Protein AF-A0A6I7NPI8-F1 (afdb_monomer)

Mean predicted aligned error: 3.64 Å

Foldseek 3Di:
DDDDDVLQVLQDPPVVCVVCVVVDDDDDDQPLRSLVVCCVVPVVVLVVNLVSLCVQLPDVLLVLLVLCVVVVNDLCNSCVVVVHDSVVSVVSQVVSCVNNVQNSSDPSSSVSSCSNPPD

Sequence (119 aa):
MLVVVPQVMATFDEDLLLEYLPKVPAGYYEIEDFLLTLIKRQPKTIQPLKTQLFKTLGPELVDTALALADANMNASIAAKHHYMHRNTMLYRIDRIQEKTGINIKSFAGLSIFTQLYRH

Secondary structure (DSSP, 8-state):
-----HHHHHHS-HHHHHHHGGGSPSS---HHHHHHHHHHH-GGGHHHHHHHHHHHHHHHHHHHHHHHHHTTT-HHHHHHHTT--HHHHHHHHHHHHHHHS--TTSHHHHHHHHHHH--

Nearest PDB structures (foldseek):
  3onq-assembly1_B-2  TM=6.721E-01  e=1.239E-02  Bifidobacterium adolescentis ATCC 15703
  3onq-assembly3_D  TM=6.229E-01  e=1.178E-02  Bifidobacterium adolescentis ATCC 15703
  9f80-assembly1_A  TM=6.194E-01  e=1.852E-02  Mycobacterium tuberculosis H37Rv
  4zms-assembly1_B  TM=7.629E-01  e=1.791E+00  Streptococcus pneumoniae R6
  6dxo-assembly1_A  TM=5.032E-01  e=5.980E+00  Streptomyces venezuelae ATCC 10712

pLDDT: mean 91.59, std 8.16, range [56.19, 98.44]

Solvent-accessible surface area (backbone atoms only — not comparable to full-atom values): 6793 Å² total; per-residue (Å²): 134,90,86,76,60,72,29,37,63,74,36,42,60,63,68,62,52,62,71,46,52,82,79,47,81,93,77,89,68,58,71,40,60,46,51,48,51,43,43,74,77,38,62,82,46,37,62,60,52,41,51,33,51,42,70,70,53,36,68,72,47,52,51,49,54,52,38,24,56,78,34,74,70,31,52,63,55,22,12,59,78,67,78,42,55,48,68,58,44,51,50,48,54,51,49,47,23,67,52,41,61,40,49,56,92,39,71,59,30,38,49,46,54,48,66,57,74,57,131

Radius of gyration: 14.29 Å; Cα contacts (8 Å, |Δi|>4): 118; chains: 1; bounding box: 30×27×44 Å

Structure (mmCIF, N/CA/C/O backbone):
data_AF-A0A6I7NPI8-F1
#
_entry.id   AF-A0A6I7NPI8-F1
#
loop_
_atom_site.group_PDB
_atom_site.id
_atom_site.type_symbol
_atom_site.label_atom_id
_atom_site.label_alt_id
_atom_site.label_comp_id
_atom_site.label_asym_id
_atom_site.label_entity_id
_atom_site.label_seq_id
_atom_site.pdbx_PDB_ins_code
_atom_site.Cartn_x
_atom_site.Cartn_y
_atom_site.Cartn_z
_atom_site.occupancy
_atom_site.B_iso_or_equiv
_atom_site.auth_seq_id
_atom_site.auth_comp_id
_atom_site.auth_asym_id
_atom_site.auth_atom_id
_atom_site.pdbx_PDB_model_num
ATOM 1 N N . MET A 1 1 ? 1.418 3.256 24.846 1.00 56.19 1 MET A N 1
ATOM 2 C CA . MET A 1 1 ? 2.416 4.079 24.134 1.00 56.19 1 MET A CA 1
ATOM 3 C C . MET A 1 1 ? 2.258 3.776 22.659 1.00 56.19 1 MET A C 1
ATOM 5 O O . MET A 1 1 ? 2.457 2.628 22.284 1.00 56.19 1 MET A O 1
ATOM 9 N N . LEU A 1 2 ? 1.792 4.742 21.868 1.00 64.62 2 LEU A N 1
ATOM 10 C CA . LEU A 1 2 ? 1.700 4.585 20.419 1.00 64.62 2 LEU A CA 1
ATOM 11 C C . LEU A 1 2 ? 3.097 4.834 19.841 1.00 64.62 2 LEU A C 1
ATOM 13 O O . LEU A 1 2 ? 3.679 5.885 20.095 1.00 64.62 2 LEU A O 1
ATOM 17 N N . VAL A 1 3 ? 3.644 3.859 19.120 1.00 69.19 3 VAL A N 1
ATOM 18 C CA . VAL A 1 3 ? 4.894 4.021 18.372 1.00 69.19 3 VAL A CA 1
ATOM 19 C C . VAL A 1 3 ? 4.512 4.001 16.903 1.00 69.19 3 VAL A C 1
ATOM 21 O O . VAL A 1 3 ? 4.094 2.964 16.397 1.00 69.19 3 VAL A O 1
ATOM 24 N N . VAL A 1 4 ? 4.607 5.151 16.239 1.00 72.88 4 VAL A N 1
ATOM 25 C CA . VAL A 1 4 ? 4.334 5.260 14.805 1.00 72.88 4 VAL A CA 1
ATOM 26 C C . VAL A 1 4 ? 5.643 5.499 14.076 1.00 72.88 4 VAL A C 1
ATOM 28 O O . VAL A 1 4 ? 6.422 6.377 14.448 1.00 72.88 4 VAL A O 1
ATOM 31 N N . VAL A 1 5 ? 5.901 4.707 13.038 1.00 78.00 5 VAL A N 1
ATOM 32 C CA . VAL A 1 5 ? 7.074 4.915 12.188 1.00 78.00 5 VAL A CA 1
ATOM 33 C C . VAL A 1 5 ? 6.905 6.206 11.365 1.00 78.00 5 VAL A C 1
ATOM 35 O O . VAL A 1 5 ? 5.792 6.495 10.915 1.00 78.00 5 VAL A O 1
ATOM 38 N N . PRO A 1 6 ? 7.972 6.997 11.132 1.00 81.25 6 PRO A N 1
ATOM 39 C CA . PRO A 1 6 ? 7.866 8.312 10.488 1.00 81.25 6 PRO A CA 1
ATOM 40 C C . PRO A 1 6 ? 7.154 8.308 9.127 1.00 81.25 6 PRO A C 1
ATOM 42 O O . PRO A 1 6 ? 6.478 9.270 8.777 1.00 81.25 6 PRO A O 1
ATOM 45 N N . GLN A 1 7 ? 7.272 7.216 8.368 1.00 85.00 7 GLN A N 1
ATOM 46 C CA . GLN A 1 7 ? 6.652 7.050 7.049 1.00 85.00 7 GLN A CA 1
ATOM 47 C C . GLN A 1 7 ? 5.119 7.047 7.119 1.00 85.00 7 GLN A C 1
ATOM 49 O O . GLN A 1 7 ? 4.449 7.589 6.239 1.00 85.00 7 GLN A O 1
ATOM 54 N N . VAL A 1 8 ? 4.560 6.457 8.180 1.00 85.56 8 VAL A N 1
ATOM 55 C CA . VAL A 1 8 ? 3.109 6.397 8.397 1.00 85.56 8 VAL A CA 1
ATOM 56 C C . VAL A 1 8 ? 2.585 7.794 8.702 1.00 85.56 8 VAL A C 1
ATOM 58 O O . VAL A 1 8 ? 1.623 8.215 8.070 1.00 85.56 8 VAL A O 1
ATOM 61 N N . MET A 1 9 ? 3.276 8.553 9.556 1.00 87.25 9 MET A N 1
ATOM 62 C CA . MET A 1 9 ? 2.931 9.952 9.859 1.00 87.25 9 MET A CA 1
ATOM 63 C C . MET A 1 9 ? 3.115 10.888 8.658 1.00 87.25 9 MET A C 1
ATOM 65 O O . MET A 1 9 ? 2.417 11.887 8.528 1.00 87.25 9 MET A O 1
ATOM 69 N N . ALA A 1 10 ? 4.045 10.572 7.753 1.00 86.81 10 ALA A N 1
ATOM 70 C CA . ALA A 1 10 ? 4.226 11.323 6.512 1.00 86.81 10 ALA A CA 1
ATOM 71 C C . ALA A 1 10 ? 3.114 11.057 5.480 1.00 86.81 10 ALA A C 1
ATOM 73 O O . ALA A 1 10 ? 2.923 11.856 4.563 1.00 86.81 10 ALA A O 1
ATOM 74 N N . THR A 1 11 ? 2.403 9.932 5.604 1.00 90.44 11 THR A N 1
ATOM 75 C CA . THR A 1 11 ? 1.354 9.519 4.661 1.00 90.44 11 THR A CA 1
ATOM 76 C C . THR A 1 11 ? -0.042 9.811 5.177 1.00 90.44 11 THR A C 1
ATOM 78 O O . THR A 1 11 ? -0.879 10.304 4.422 1.00 90.44 11 THR A O 1
ATOM 81 N N . PHE A 1 12 ? -0.296 9.483 6.438 1.00 91.00 12 PHE A N 1
ATOM 82 C CA . PHE A 1 12 ? -1.602 9.568 7.064 1.00 91.00 12 PHE A CA 1
ATOM 83 C C . PHE A 1 12 ? -1.624 10.709 8.067 1.00 91.00 12 PHE A C 1
ATOM 85 O O . PHE A 1 12 ? -0.689 10.895 8.841 1.00 91.00 12 PHE A O 1
ATOM 92 N N . ASP A 1 13 ? -2.718 11.457 8.038 1.00 87.31 13 ASP A N 1
ATOM 93 C CA . ASP A 1 13 ? -2.958 12.544 8.976 1.00 87.31 13 ASP A CA 1
ATOM 94 C C . ASP A 1 13 ? -3.069 12.008 10.414 1.00 87.31 13 ASP A C 1
ATOM 96 O O . ASP A 1 13 ? -3.771 11.024 10.668 1.00 87.31 13 ASP A O 1
ATOM 100 N N . GLU A 1 14 ? -2.348 12.639 11.343 1.00 85.12 14 GLU A N 1
ATOM 101 C CA . GLU A 1 14 ? -2.306 12.227 12.748 1.00 85.12 14 GLU A CA 1
ATOM 102 C C . GLU A 1 14 ? -3.682 12.302 13.405 1.00 85.12 14 GLU A C 1
ATOM 104 O O . GLU A 1 14 ? -4.079 11.360 14.094 1.00 85.12 14 GLU A O 1
ATOM 109 N N . ASP A 1 15 ? -4.437 13.372 13.146 1.00 84.81 15 ASP A N 1
ATOM 110 C CA . ASP A 1 15 ? -5.765 13.567 13.721 1.00 84.81 15 ASP A CA 1
ATOM 111 C C . ASP A 1 15 ? -6.717 12.482 13.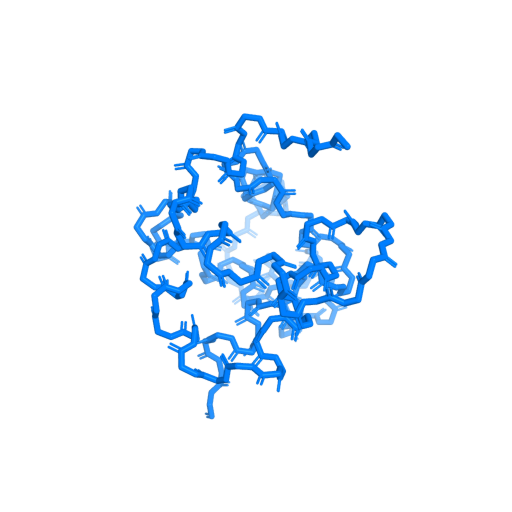224 1.00 84.81 15 ASP A C 1
ATOM 113 O O . ASP A 1 15 ? -7.497 11.939 14.007 1.00 84.81 15 ASP A O 1
ATOM 117 N N . LEU A 1 16 ? -6.603 12.089 11.949 1.00 82.56 16 LEU A N 1
ATOM 118 C CA . LEU A 1 16 ? -7.341 10.945 11.414 1.00 82.56 16 LEU A CA 1
ATOM 119 C C . LEU A 1 16 ? -6.992 9.670 12.196 1.00 82.56 16 LEU A C 1
ATOM 121 O O . LEU A 1 16 ? -7.889 8.992 12.695 1.00 82.56 16 LEU A O 1
ATOM 125 N N . LEU A 1 17 ? -5.707 9.334 12.341 1.00 83.25 17 LEU A N 1
ATOM 126 C CA . LEU A 1 17 ? -5.292 8.124 13.060 1.00 83.25 17 LEU A CA 1
ATOM 127 C C . LEU A 1 17 ? -5.782 8.136 14.517 1.00 83.25 17 LEU A C 1
ATOM 129 O O . LEU A 1 17 ? -6.337 7.136 14.982 1.00 83.25 17 LEU A O 1
ATOM 133 N N . LEU A 1 18 ? -5.651 9.266 15.214 1.00 84.69 18 LEU A N 1
ATOM 134 C CA . LEU A 1 18 ? -6.093 9.441 16.598 1.00 84.69 18 LEU A CA 1
ATOM 135 C C . LEU A 1 18 ? -7.622 9.430 16.748 1.00 84.69 18 LEU A C 1
ATOM 137 O O . LEU A 1 18 ? -8.120 8.929 17.754 1.00 84.69 18 LEU A O 1
ATOM 141 N N . GLU A 1 19 ? -8.391 9.896 15.758 1.00 86.25 19 GLU A N 1
ATOM 142 C CA . GLU A 1 19 ? -9.862 9.823 15.767 1.00 86.25 19 GLU A CA 1
ATOM 143 C C . GLU A 1 19 ? -10.361 8.367 15.744 1.00 86.25 19 GLU A C 1
ATOM 145 O O . GLU A 1 19 ?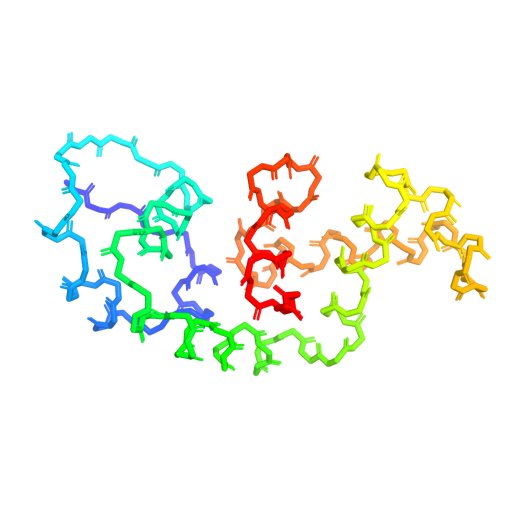 -11.455 8.049 16.234 1.00 86.25 19 GLU A O 1
ATOM 150 N N . TYR A 1 20 ? -9.590 7.465 15.135 1.00 83.12 20 TYR A N 1
ATOM 151 C CA . TYR A 1 20 ? -9.984 6.072 14.934 1.00 83.12 20 TYR A CA 1
ATOM 152 C C . TYR A 1 20 ? -9.294 5.082 15.863 1.00 83.12 20 TYR A C 1
ATOM 154 O O . TYR A 1 20 ? -9.870 4.024 16.122 1.00 83.12 20 TYR A O 1
ATOM 162 N N . LEU A 1 21 ? -8.134 5.426 16.424 1.00 82.75 21 LEU A N 1
ATOM 163 C CA . LEU A 1 21 ? -7.405 4.578 17.365 1.00 82.75 21 LEU A CA 1
ATOM 164 C C . LEU A 1 21 ? -8.278 4.098 18.549 1.00 82.75 21 LEU A C 1
ATOM 166 O O . LEU A 1 21 ? -8.283 2.895 18.805 1.00 82.75 21 LEU A O 1
ATOM 170 N N . PRO A 1 22 ? -9.108 4.941 19.207 1.00 84.38 22 PRO A N 1
ATOM 171 C CA . PRO A 1 22 ? -9.977 4.502 20.306 1.00 84.38 22 PRO A CA 1
ATOM 172 C C . PRO A 1 22 ? -11.109 3.556 19.880 1.00 84.38 22 PRO A C 1
ATOM 174 O O . PRO A 1 22 ? -11.753 2.941 20.726 1.00 84.38 22 PRO A O 1
ATOM 177 N N . LYS A 1 23 ? -11.399 3.461 18.575 1.00 81.19 23 LYS A N 1
ATOM 178 C CA . LYS A 1 23 ? -12.480 2.631 18.013 1.00 81.19 23 LYS A CA 1
ATOM 179 C C . LYS A 1 23 ? -11.996 1.219 17.652 1.00 81.19 23 LYS A C 1
ATOM 181 O O . LYS A 1 23 ? -12.793 0.373 17.227 1.00 81.19 23 LYS A O 1
ATOM 186 N N . VAL A 1 24 ? -10.700 0.960 17.808 1.00 77.69 24 VAL A N 1
ATOM 187 C CA . VAL A 1 24 ? -10.060 -0.343 17.615 1.00 77.69 24 VAL A CA 1
ATOM 188 C C . VAL A 1 24 ? -9.774 -0.956 18.999 1.00 77.69 24 VAL A C 1
ATOM 190 O O . VAL A 1 24 ? -9.475 -0.212 19.932 1.00 77.69 24 VAL A O 1
ATOM 193 N N . PRO A 1 25 ? -9.916 -2.285 19.199 1.00 79.06 25 PRO A N 1
ATOM 194 C CA . PRO A 1 25 ? -9.668 -2.906 20.502 1.00 79.06 25 PRO A CA 1
ATOM 195 C C . PRO A 1 25 ? -8.239 -2.647 20.982 1.00 79.06 25 PRO A C 1
ATOM 197 O O . PRO A 1 25 ? -7.329 -2.550 20.164 1.00 79.06 25 PRO A O 1
ATOM 200 N N . ALA A 1 26 ? -8.010 -2.589 22.292 1.00 78.56 26 ALA A N 1
ATOM 201 C CA . ALA A 1 26 ? -6.655 -2.435 22.820 1.00 78.56 26 ALA A CA 1
ATOM 202 C C . ALA A 1 26 ? -5.759 -3.616 22.397 1.00 78.56 26 ALA A C 1
ATOM 204 O O . ALA A 1 26 ? -6.160 -4.773 22.512 1.00 78.56 26 ALA A O 1
ATOM 205 N N . GLY A 1 27 ? -4.551 -3.324 21.910 1.00 80.31 27 GLY A N 1
ATOM 206 C CA . GLY A 1 27 ? -3.607 -4.330 21.429 1.00 80.31 27 GLY A CA 1
ATOM 207 C C . GLY A 1 27 ? -2.427 -3.716 20.679 1.00 80.31 27 GLY A C 1
ATOM 208 O O . GLY A 1 27 ? -2.362 -2.499 20.496 1.00 80.31 27 GLY A O 1
ATOM 209 N N . TYR A 1 28 ? -1.503 -4.573 20.251 1.00 76.00 28 TYR A N 1
ATOM 210 C CA . TYR A 1 28 ? -0.449 -4.212 19.306 1.00 7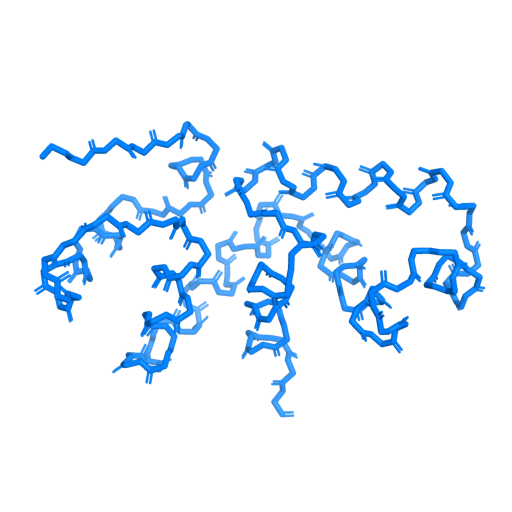6.00 28 TYR A CA 1
ATOM 211 C C . TYR A 1 28 ? -0.945 -4.507 17.897 1.00 76.00 28 TYR A C 1
ATOM 213 O O . TYR A 1 28 ? -1.407 -5.615 17.630 1.00 76.00 28 TYR A O 1
ATOM 221 N N . TYR A 1 29 ? -0.847 -3.514 17.021 1.00 79.31 29 TYR A N 1
ATOM 222 C CA . TYR A 1 29 ? -1.221 -3.645 15.623 1.00 79.31 29 TYR A CA 1
ATOM 223 C C . TYR A 1 29 ? -0.038 -3.238 14.766 1.00 79.31 29 TYR A C 1
ATOM 225 O O . TYR A 1 29 ? 0.533 -2.165 14.973 1.00 79.31 29 TYR A O 1
ATOM 233 N N . GLU A 1 30 ? 0.277 -4.071 13.783 1.00 86.38 30 GLU A N 1
ATOM 234 C CA . GLU A 1 30 ? 0.982 -3.594 12.602 1.00 86.38 30 GLU A CA 1
ATOM 235 C C . GLU A 1 30 ? 0.086 -2.587 11.872 1.00 86.38 30 GLU A C 1
ATOM 237 O O . GLU A 1 30 ? -1.152 -2.653 11.950 1.00 86.38 30 GLU A O 1
ATOM 242 N N . ILE A 1 31 ? 0.694 -1.629 11.171 1.00 88.25 31 ILE A N 1
ATOM 243 C CA . ILE A 1 31 ? -0.071 -0.575 10.498 1.00 88.25 31 ILE A CA 1
ATOM 244 C C . ILE A 1 31 ? -1.052 -1.169 9.484 1.00 88.25 31 ILE A C 1
ATOM 246 O O . ILE A 1 31 ? -2.171 -0.675 9.346 1.00 88.25 31 ILE A O 1
ATOM 250 N N . GLU A 1 32 ? -0.683 -2.263 8.817 1.00 92.75 32 GLU A N 1
ATOM 251 C CA . GLU A 1 32 ? -1.547 -2.920 7.851 1.00 92.75 32 GLU A CA 1
ATOM 252 C C . GLU A 1 32 ? -2.818 -3.471 8.501 1.00 92.75 32 GLU A C 1
ATOM 254 O O . GLU A 1 32 ? -3.924 -3.221 8.017 1.00 92.75 32 GLU A O 1
ATOM 259 N N . ASP A 1 33 ? -2.677 -4.173 9.624 1.00 91.00 33 ASP A N 1
ATOM 260 C CA . ASP A 1 33 ? -3.808 -4.751 10.350 1.00 91.00 33 ASP A CA 1
ATOM 261 C C . ASP A 1 33 ? -4.716 -3.668 10.933 1.00 91.00 33 ASP A C 1
ATOM 263 O O . ASP A 1 33 ? -5.947 -3.797 10.904 1.00 91.00 33 ASP A O 1
ATOM 267 N N . PHE A 1 34 ? -4.124 -2.570 11.412 1.00 90.38 34 PHE A N 1
ATOM 268 C CA . PHE A 1 34 ? -4.869 -1.400 11.862 1.00 90.38 34 PHE A CA 1
ATOM 269 C C . PHE A 1 34 ? -5.697 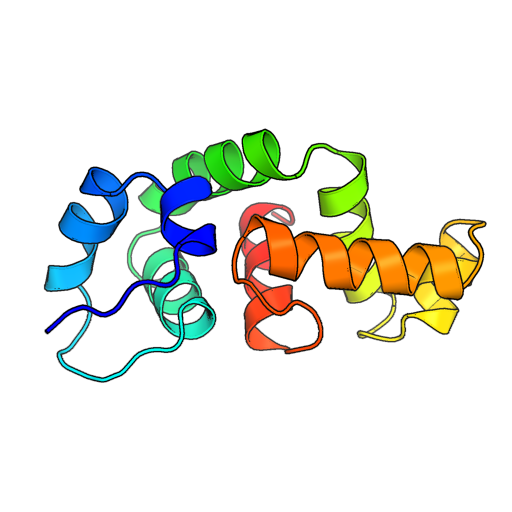-0.795 10.722 1.00 90.38 34 PHE A C 1
ATOM 271 O O . PHE A 1 34 ? -6.911 -0.637 10.865 1.00 90.38 34 PHE A O 1
ATOM 278 N N . LEU A 1 35 ? -5.077 -0.514 9.572 1.00 92.38 35 LEU A N 1
ATOM 279 C CA . LEU A 1 35 ? -5.752 0.083 8.416 1.00 92.38 35 LEU A CA 1
ATOM 280 C C . LEU A 1 35 ? -6.843 -0.834 7.852 1.00 92.38 35 LEU A C 1
ATOM 282 O O . LEU A 1 35 ? -7.939 -0.370 7.543 1.00 92.38 35 LEU A O 1
ATOM 286 N N . LEU A 1 36 ? -6.595 -2.142 7.770 1.00 92.56 36 LEU A N 1
ATOM 287 C CA . LEU A 1 36 ? -7.604 -3.115 7.352 1.00 92.56 36 LEU A CA 1
ATOM 288 C C . LEU A 1 36 ? -8.785 -3.174 8.321 1.00 92.56 36 LEU A C 1
ATOM 290 O O . LEU A 1 36 ? -9.941 -3.215 7.895 1.00 92.56 36 LEU A O 1
ATOM 294 N N . THR A 1 37 ? -8.509 -3.178 9.626 1.00 90.31 37 THR A N 1
ATOM 295 C CA . THR A 1 37 ? -9.550 -3.148 10.659 1.00 90.31 37 THR A CA 1
ATOM 296 C C . THR A 1 37 ? -10.370 -1.869 10.555 1.00 90.31 37 THR A C 1
ATOM 298 O O . THR A 1 37 ? -11.599 -1.911 10.652 1.00 90.31 37 THR A O 1
ATOM 301 N N . LEU A 1 38 ? -9.700 -0.746 10.306 1.00 90.12 38 LEU A N 1
ATOM 302 C CA . LEU A 1 38 ? -10.323 0.553 10.147 1.00 90.12 38 LEU A CA 1
ATOM 303 C C . LEU A 1 38 ? -11.253 0.598 8.931 1.00 90.12 38 LEU A C 1
ATOM 305 O O . LEU A 1 38 ? -12.426 0.934 9.084 1.00 90.12 38 LEU A O 1
ATOM 309 N N . ILE A 1 39 ? -10.770 0.176 7.759 1.00 92.31 39 ILE A N 1
ATOM 310 C CA . ILE A 1 39 ? -11.554 0.114 6.517 1.00 92.31 39 ILE A CA 1
ATOM 311 C C . ILE A 1 39 ? -12.814 -0.739 6.715 1.00 92.31 39 ILE A C 1
ATOM 313 O O . ILE A 1 39 ? -13.914 -0.310 6.365 1.00 92.31 39 ILE A O 1
ATOM 317 N N . LYS A 1 40 ? -12.675 -1.920 7.333 1.00 90.38 40 LYS A N 1
ATOM 318 C CA . LYS A 1 40 ? -13.791 -2.852 7.562 1.00 90.38 40 LYS A CA 1
ATOM 319 C C . LYS A 1 40 ? -14.825 -2.323 8.554 1.00 90.38 40 LYS A C 1
ATOM 321 O O . LYS A 1 40 ? -16.019 -2.530 8.360 1.00 90.38 40 LYS A O 1
ATOM 326 N N . ARG A 1 41 ? -14.384 -1.681 9.640 1.00 89.81 41 ARG A N 1
ATOM 327 C CA . ARG A 1 41 ? -15.276 -1.209 10.715 1.00 89.81 41 ARG A CA 1
ATOM 328 C C . ARG A 1 41 ? -15.861 0.172 10.450 1.00 89.81 41 ARG A C 1
ATOM 330 O O . ARG A 1 41 ? -16.906 0.500 11.001 1.00 89.81 41 ARG A O 1
ATOM 337 N N . GLN A 1 42 ? -15.176 0.996 9.663 1.00 89.44 42 GLN A N 1
ATOM 338 C CA . GLN A 1 42 ? -15.530 2.391 9.419 1.00 89.44 42 GLN A CA 1
ATOM 339 C C . GLN A 1 42 ? -15.398 2.714 7.922 1.00 89.44 42 GLN A C 1
ATOM 341 O O . GLN A 1 42 ? -14.464 3.415 7.530 1.00 89.44 42 GLN A O 1
ATOM 346 N N . PRO A 1 43 ? -16.347 2.288 7.067 1.00 89.62 43 PRO A N 1
ATOM 347 C CA . PRO A 1 43 ? -16.279 2.513 5.618 1.00 89.62 43 PRO A CA 1
ATOM 348 C C . PRO A 1 43 ? -16.122 3.987 5.211 1.00 89.62 43 PRO A C 1
ATOM 350 O O . PRO A 1 43 ? -15.531 4.289 4.178 1.00 89.62 43 PRO A O 1
ATOM 353 N N . LYS A 1 44 ? -16.565 4.927 6.060 1.00 90.81 44 LYS A N 1
ATOM 354 C CA . LYS A 1 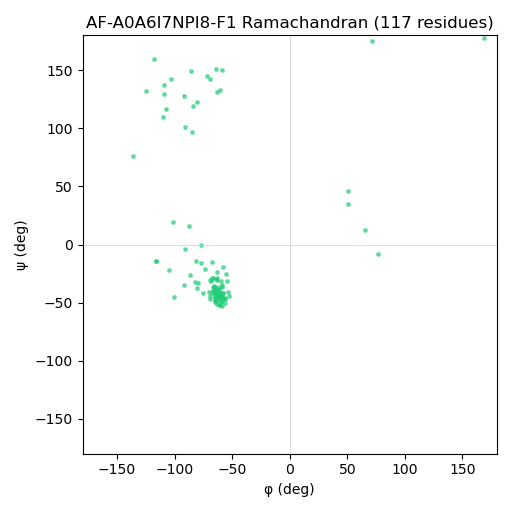44 ? -16.348 6.374 5.877 1.00 90.81 44 LYS A CA 1
ATOM 355 C C . LYS A 1 44 ? -14.869 6.781 5.782 1.00 90.81 44 LYS A C 1
ATOM 357 O O . LYS A 1 44 ? -14.566 7.852 5.269 1.00 90.81 44 LYS A O 1
ATOM 362 N N . THR A 1 45 ? -13.953 5.936 6.255 1.00 90.50 45 THR A N 1
ATOM 363 C CA . THR A 1 45 ? -12.502 6.165 6.185 1.00 90.50 45 THR A CA 1
ATOM 364 C C . THR A 1 45 ? -11.886 5.797 4.841 1.00 90.50 45 THR A C 1
ATOM 366 O O . THR A 1 45 ? -10.780 6.240 4.550 1.00 90.50 45 THR A O 1
ATOM 369 N N . ILE A 1 46 ? -12.598 5.055 3.986 1.00 93.06 46 ILE A N 1
ATOM 370 C CA . ILE A 1 46 ? -12.083 4.625 2.679 1.00 9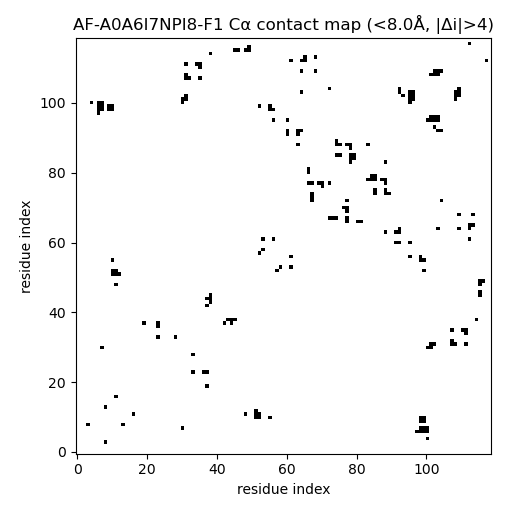3.06 46 ILE A CA 1
ATOM 371 C C . ILE A 1 46 ? -11.652 5.831 1.849 1.00 93.06 46 ILE A C 1
ATOM 373 O O . ILE A 1 46 ? -10.528 5.868 1.356 1.00 93.06 46 ILE A O 1
ATOM 377 N N . GLN A 1 47 ? -12.515 6.840 1.724 1.00 94.25 47 GLN A N 1
ATOM 378 C CA . GLN A 1 47 ? -12.219 7.997 0.887 1.00 94.25 47 GLN A CA 1
ATOM 379 C C . GLN A 1 47 ? -11.019 8.826 1.385 1.00 94.25 47 GLN A C 1
ATOM 381 O O . GLN A 1 47 ? -10.129 9.075 0.570 1.00 94.25 47 GLN A O 1
ATOM 386 N N . PRO A 1 48 ? -10.916 9.230 2.670 1.00 93.69 48 PRO A N 1
ATOM 387 C CA . PRO A 1 48 ? -9.741 9.961 3.143 1.00 93.69 48 PRO A CA 1
ATOM 388 C C . PRO A 1 48 ? -8.451 9.133 3.051 1.00 93.69 48 PRO A C 1
ATOM 390 O O . PRO A 1 48 ? -7.443 9.665 2.588 1.00 93.69 48 PRO A O 1
ATOM 393 N N . LEU A 1 49 ? -8.479 7.834 3.382 1.00 94.62 49 LEU A N 1
ATOM 394 C CA . LEU A 1 49 ? -7.305 6.958 3.255 1.00 94.62 49 LEU A CA 1
ATOM 395 C C . LEU A 1 49 ? -6.859 6.812 1.796 1.00 94.62 49 LEU A C 1
ATOM 397 O O . LEU A 1 49 ? -5.670 6.909 1.495 1.00 94.62 49 LEU A O 1
ATOM 401 N N . LYS A 1 50 ? -7.812 6.630 0.875 1.00 95.81 50 LYS A N 1
ATOM 402 C CA . LYS A 1 50 ? -7.558 6.584 -0.569 1.00 95.81 50 LYS A CA 1
ATOM 403 C C . LYS A 1 50 ? -6.929 7.886 -1.058 1.00 95.81 50 LYS A C 1
ATOM 405 O O . LYS A 1 50 ? -5.917 7.848 -1.748 1.00 95.81 50 LYS A O 1
ATOM 410 N N . THR A 1 51 ? -7.485 9.034 -0.672 1.00 95.94 51 THR A N 1
ATOM 411 C CA . THR A 1 51 ? -6.961 10.352 -1.053 1.00 95.94 51 THR A CA 1
ATOM 412 C C . THR A 1 51 ? -5.543 10.580 -0.523 1.00 95.94 51 THR A C 1
ATOM 414 O O . THR A 1 51 ? -4.684 11.031 -1.279 1.00 95.94 51 THR A O 1
ATOM 417 N N . GLN A 1 52 ? -5.272 10.243 0.740 1.00 95.56 52 GLN A N 1
ATOM 418 C CA . GLN A 1 52 ? -3.945 10.379 1.349 1.00 95.56 52 GLN A CA 1
ATOM 419 C C . GLN A 1 52 ? -2.912 9.464 0.681 1.00 95.56 52 GLN A C 1
ATOM 421 O O . GLN A 1 52 ? -1.860 9.935 0.249 1.00 95.56 52 GLN A O 1
ATOM 426 N N . LEU A 1 53 ? -3.242 8.182 0.488 1.00 96.69 53 LEU A N 1
ATOM 427 C CA . LEU A 1 53 ? -2.360 7.242 -0.205 1.00 96.69 53 LEU A CA 1
ATOM 428 C C . LEU A 1 53 ? -2.079 7.676 -1.642 1.00 96.69 53 LEU A C 1
ATOM 430 O O . LEU A 1 53 ? -0.922 7.674 -2.060 1.00 96.69 53 LEU A O 1
ATOM 434 N N . PHE A 1 54 ? -3.106 8.089 -2.386 1.00 97.50 54 PHE A N 1
ATOM 435 C CA . PHE A 1 54 ? -2.934 8.555 -3.758 1.00 97.50 54 PHE A CA 1
ATOM 436 C C . PHE A 1 54 ? -2.061 9.813 -3.828 1.00 97.50 54 PHE A C 1
ATOM 438 O O . PHE A 1 54 ? -1.193 9.903 -4.692 1.00 97.50 54 PHE A O 1
ATOM 445 N N . LYS A 1 55 ? -2.227 10.759 -2.892 1.00 97.00 55 LYS A N 1
ATOM 446 C CA . LYS A 1 55 ? -1.390 11.966 -2.800 1.00 97.00 55 LYS A CA 1
ATOM 447 C C . LYS A 1 55 ? 0.087 11.624 -2.570 1.00 97.00 55 LYS A C 1
ATOM 449 O O . LYS A 1 55 ? 0.954 12.236 -3.188 1.00 97.00 55 LYS A O 1
ATOM 454 N N . THR A 1 56 ? 0.379 10.651 -1.710 1.00 96.88 56 THR A N 1
ATOM 455 C CA . THR A 1 56 ? 1.756 10.247 -1.378 1.00 96.88 56 THR A CA 1
ATOM 456 C C . THR A 1 56 ? 2.420 9.416 -2.482 1.00 96.88 56 THR A C 1
ATOM 458 O O . THR A 1 56 ? 3.613 9.570 -2.788 1.00 96.88 56 THR A O 1
ATOM 461 N N . LEU A 1 57 ? 1.663 8.495 -3.074 1.00 97.88 57 LEU A N 1
ATOM 462 C CA . LEU A 1 57 ? 2.182 7.495 -4.004 1.00 97.88 57 LEU A CA 1
ATOM 463 C C . LEU A 1 57 ? 2.129 7.952 -5.462 1.00 97.88 57 LEU A C 1
ATOM 465 O O . LEU A 1 57 ? 3.049 7.645 -6.222 1.00 97.88 57 LEU A O 1
ATOM 469 N N . GLY A 1 58 ? 1.102 8.711 -5.835 1.00 98.00 58 GLY A N 1
ATOM 470 C CA . GLY A 1 58 ? 0.777 9.002 -7.224 1.00 98.00 58 GLY A CA 1
ATOM 471 C C . GLY A 1 58 ? 0.213 7.783 -7.972 1.00 98.00 58 GLY A C 1
ATOM 472 O O . GLY A 1 58 ? 0.177 6.672 -7.431 1.00 98.00 58 GLY A O 1
ATOM 473 N N . PRO A 1 59 ? -0.217 7.974 -9.231 1.00 96.88 59 PRO A N 1
ATOM 474 C CA . PRO A 1 59 ? -0.880 6.931 -10.015 1.00 96.88 59 PRO A CA 1
ATOM 475 C C . PRO A 1 59 ? 0.024 5.719 -10.270 1.00 96.88 59 PRO A C 1
ATOM 477 O O . PRO A 1 59 ? -0.381 4.591 -10.032 1.00 96.88 59 PRO A O 1
ATOM 480 N N . GLU A 1 60 ? 1.286 5.941 -10.643 1.00 96.38 60 GLU A N 1
ATOM 481 C CA . GLU A 1 60 ? 2.231 4.880 -11.021 1.00 96.38 60 GLU A CA 1
ATOM 482 C C . GLU A 1 60 ? 2.455 3.827 -9.921 1.00 96.38 60 GLU A C 1
ATOM 484 O O . GLU A 1 60 ? 2.527 2.625 -10.194 1.00 96.38 60 GLU A O 1
ATOM 489 N N . LEU A 1 61 ? 2.583 4.263 -8.666 1.00 98.12 61 LEU A N 1
ATOM 490 C CA . LEU A 1 61 ? 2.814 3.362 -7.537 1.00 98.12 61 LEU A CA 1
ATOM 491 C C . LEU A 1 61 ? 1.517 2.685 -7.074 1.00 98.12 61 LEU A C 1
ATOM 493 O O . LEU A 1 61 ? 1.551 1.520 -6.682 1.00 98.12 61 LEU A O 1
ATOM 497 N N . VAL A 1 62 ? 0.371 3.363 -7.175 1.00 98.19 62 VAL A N 1
ATOM 498 C CA . VAL A 1 62 ? -0.935 2.730 -6.932 1.00 98.19 62 VAL A CA 1
ATOM 499 C C . VAL A 1 62 ? -1.197 1.641 -7.974 1.00 98.19 62 VAL A C 1
ATOM 501 O O . VAL A 1 62 ? -1.504 0.509 -7.602 1.00 98.19 62 VAL A O 1
ATOM 504 N N . ASP A 1 63 ? -0.971 1.933 -9.255 1.00 97.19 63 ASP A N 1
ATOM 505 C CA . ASP A 1 63 ? -1.097 0.962 -10.345 1.00 97.19 63 ASP A CA 1
ATOM 506 C C . ASP A 1 63 ? -0.139 -0.216 -10.159 1.00 97.19 63 ASP A C 1
ATOM 508 O O . ASP A 1 63 ? -0.509 -1.358 -10.408 1.00 97.19 63 ASP A O 1
ATOM 512 N N . THR A 1 64 ? 1.073 0.029 -9.651 1.00 98.00 64 THR A N 1
ATOM 513 C CA . THR A 1 64 ? 2.029 -1.038 -9.313 1.00 98.00 64 THR A CA 1
ATOM 514 C C . THR A 1 64 ? 1.472 -1.978 -8.240 1.00 98.00 64 THR A C 1
ATOM 516 O O . THR A 1 64 ? 1.599 -3.197 -8.369 1.00 98.00 64 THR A O 1
ATOM 519 N N . ALA A 1 65 ? 0.842 -1.448 -7.189 1.00 98.25 65 ALA A N 1
ATOM 520 C CA . ALA A 1 65 ? 0.211 -2.286 -6.172 1.00 98.25 65 ALA A CA 1
ATOM 521 C C . ALA A 1 65 ? -0.945 -3.108 -6.767 1.00 98.25 65 ALA A C 1
ATOM 523 O O . ALA A 1 65 ? -1.042 -4.308 -6.523 1.00 98.25 65 ALA A O 1
ATOM 524 N N . LEU A 1 66 ? -1.789 -2.504 -7.606 1.00 97.88 66 LEU A N 1
ATOM 525 C CA . LEU A 1 66 ? -2.899 -3.217 -8.246 1.00 97.88 66 LEU A CA 1
ATOM 526 C C . LEU A 1 66 ? -2.412 -4.283 -9.238 1.00 97.88 66 LEU A C 1
ATOM 528 O O . LEU A 1 66 ? -2.922 -5.399 -9.215 1.00 97.88 66 LEU A O 1
ATOM 532 N N . ALA A 1 67 ? -1.371 -3.992 -10.016 1.00 97.50 67 ALA A N 1
ATOM 533 C CA . ALA A 1 67 ? -0.703 -4.948 -10.895 1.00 97.50 67 ALA A CA 1
ATOM 534 C C . ALA A 1 67 ? -0.167 -6.162 -10.126 1.00 97.50 67 ALA A C 1
ATOM 536 O O . ALA A 1 67 ? -0.280 -7.306 -10.572 1.00 97.50 67 ALA A O 1
ATOM 537 N N . LEU A 1 68 ? 0.416 -5.921 -8.947 1.00 98.44 68 LEU A N 1
ATOM 538 C CA . LEU A 1 68 ? 0.891 -6.985 -8.071 1.00 98.44 68 LEU A CA 1
ATOM 539 C C . LEU A 1 68 ? -0.270 -7.858 -7.572 1.00 98.44 68 LEU A C 1
ATOM 541 O O . LEU A 1 68 ? -0.122 -9.080 -7.517 1.00 98.44 68 LEU A O 1
ATOM 545 N N . ALA A 1 69 ? -1.418 -7.255 -7.252 1.00 97.75 69 ALA A N 1
ATOM 546 C CA . ALA A 1 69 ? -2.626 -7.983 -6.868 1.00 97.75 69 ALA A CA 1
ATOM 547 C C . ALA A 1 69 ? -3.176 -8.843 -8.016 1.00 97.75 69 ALA A C 1
ATOM 549 O O . ALA A 1 69 ? -3.449 -10.022 -7.799 1.00 97.75 69 ALA A O 1
ATOM 550 N N . ASP A 1 70 ? -3.252 -8.312 -9.241 1.00 97.38 70 ASP A N 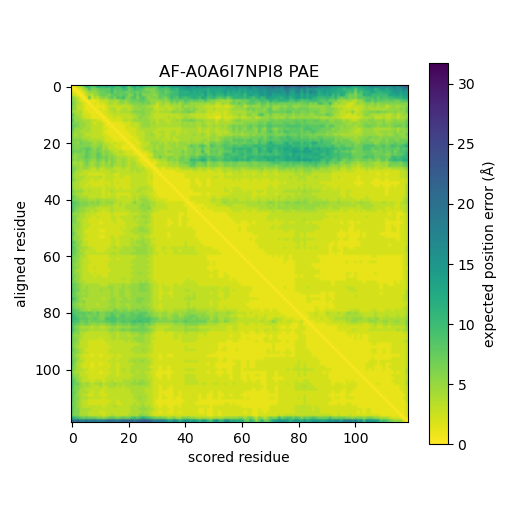1
ATOM 551 C CA . ASP A 1 70 ? -3.692 -9.077 -10.424 1.00 97.38 70 ASP A CA 1
ATOM 552 C C . ASP A 1 70 ? -2.766 -10.243 -10.762 1.00 97.38 70 ASP A C 1
ATOM 554 O O . ASP A 1 70 ? -3.192 -11.267 -11.292 1.00 97.38 70 ASP A O 1
ATOM 558 N N . ALA A 1 71 ? -1.486 -10.108 -10.427 1.00 97.56 71 ALA A N 1
ATOM 559 C CA . ALA A 1 71 ? -0.489 -11.145 -10.618 1.00 97.56 71 ALA A CA 1
ATOM 560 C C . ALA A 1 71 ? -0.391 -12.135 -9.443 1.00 97.56 71 ALA A C 1
ATOM 562 O O . ALA A 1 71 ? 0.616 -12.838 -9.347 1.00 97.56 71 ALA A O 1
ATOM 563 N N . ASN A 1 72 ? -1.374 -12.195 -8.535 1.00 96.81 72 ASN A N 1
ATOM 564 C CA . ASN A 1 72 ? -1.338 -13.047 -7.337 1.00 96.81 72 ASN A CA 1
ATOM 565 C C . ASN A 1 72 ? -0.037 -12.872 -6.533 1.00 96.81 72 ASN A C 1
ATOM 567 O O . ASN A 1 72 ? 0.623 -13.842 -6.162 1.00 96.81 72 ASN A O 1
ATOM 571 N N . MET A 1 73 ? 0.369 -11.619 -6.317 1.00 97.00 73 MET A N 1
ATOM 572 C CA . MET A 1 73 ? 1.598 -11.242 -5.609 1.00 97.00 73 MET A CA 1
ATOM 573 C C . MET A 1 73 ? 2.903 -11.650 -6.311 1.00 97.00 73 MET A C 1
ATOM 575 O O . MET A 1 73 ? 3.987 -11.556 -5.733 1.00 97.00 73 MET A O 1
ATOM 579 N N . ASN A 1 74 ? 2.844 -12.063 -7.579 1.00 97.50 74 ASN A N 1
ATOM 580 C CA . ASN A 1 74 ? 4.024 -12.426 -8.350 1.00 97.50 74 ASN A CA 1
ATOM 581 C C . ASN A 1 74 ? 4.591 -11.215 -9.104 1.00 97.50 74 ASN A C 1
ATOM 583 O O . ASN A 1 74 ? 4.131 -10.855 -10.188 1.00 97.50 74 ASN A O 1
ATOM 587 N N . ALA A 1 75 ? 5.657 -10.622 -8.560 1.00 97.06 75 ALA A N 1
ATOM 588 C CA . ALA A 1 75 ? 6.312 -9.456 -9.156 1.00 97.06 75 ALA A CA 1
ATOM 589 C C . ALA A 1 75 ? 6.847 -9.703 -10.582 1.00 97.06 75 ALA A C 1
ATOM 591 O O . ALA A 1 75 ? 6.871 -8.779 -11.390 1.00 97.06 75 ALA A O 1
ATOM 592 N N . SER A 1 76 ? 7.263 -10.930 -10.919 1.00 97.00 76 SER A N 1
ATOM 593 C CA . SER A 1 76 ? 7.745 -11.254 -12.270 1.00 97.00 76 SER A CA 1
ATOM 594 C C . SER A 1 76 ? 6.603 -11.252 -13.291 1.00 97.00 76 SER A C 1
ATOM 596 O O . SER A 1 76 ? 6.772 -10.747 -14.400 1.00 97.00 76 SER A O 1
ATOM 598 N N . ILE A 1 77 ? 5.440 -11.793 -12.915 1.00 97.75 77 ILE A N 1
ATOM 599 C CA . ILE A 1 77 ? 4.236 -11.795 -13.757 1.00 97.75 77 ILE A CA 1
ATOM 600 C C . ILE A 1 77 ? 3.692 -10.369 -13.896 1.00 97.75 77 ILE A C 1
ATOM 602 O O . ILE A 1 77 ? 3.451 -9.930 -15.018 1.00 97.75 77 ILE A O 1
ATOM 606 N N . ALA A 1 78 ? 3.585 -9.621 -12.792 1.00 97.62 78 ALA A N 1
ATOM 607 C CA . ALA A 1 78 ? 3.148 -8.224 -12.813 1.00 97.62 78 ALA A CA 1
ATOM 608 C C . ALA A 1 78 ? 4.030 -7.365 -13.732 1.00 97.62 78 ALA A C 1
ATOM 610 O O . ALA A 1 78 ? 3.523 -6.647 -14.591 1.00 97.62 78 ALA A O 1
ATOM 611 N N . ALA A 1 79 ? 5.357 -7.505 -13.616 1.00 97.69 79 ALA A N 1
ATOM 612 C CA . ALA A 1 79 ? 6.304 -6.791 -14.465 1.00 97.69 79 ALA A CA 1
ATOM 613 C C . ALA A 1 79 ? 6.089 -7.104 -15.954 1.00 97.69 79 ALA A C 1
ATOM 615 O O . ALA A 1 79 ? 6.016 -6.192 -16.778 1.00 97.69 79 ALA A O 1
ATOM 616 N N . LYS A 1 80 ? 5.912 -8.390 -16.288 1.00 96.44 80 LYS A N 1
ATOM 617 C CA . LYS A 1 80 ? 5.649 -8.844 -17.659 1.00 96.44 80 LYS A CA 1
ATOM 618 C C . LYS A 1 80 ? 4.336 -8.282 -18.213 1.00 96.44 80 LYS A C 1
ATOM 620 O O . LYS A 1 80 ? 4.322 -7.825 -19.350 1.00 96.44 80 LYS A O 1
ATOM 625 N N . HIS A 1 81 ? 3.252 -8.306 -17.434 1.00 93.12 81 HIS A N 1
ATOM 626 C 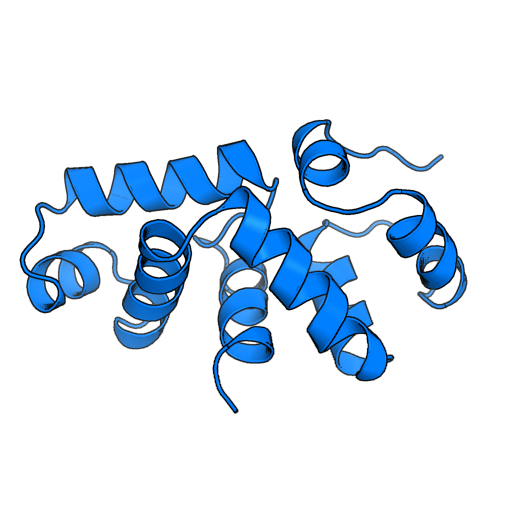CA . HIS A 1 81 ? 1.938 -7.806 -17.864 1.00 93.12 81 HIS A CA 1
ATOM 627 C C . HIS A 1 81 ? 1.915 -6.286 -18.073 1.00 93.12 81 HIS A C 1
ATOM 629 O O . HIS A 1 81 ? 1.179 -5.798 -18.923 1.00 93.12 81 HIS A O 1
ATOM 635 N N . HIS A 1 82 ? 2.755 -5.551 -17.344 1.00 91.31 82 HIS A N 1
ATOM 636 C CA . HIS A 1 82 ? 2.869 -4.095 -17.443 1.00 91.31 82 HIS A CA 1
ATOM 637 C C . HIS A 1 82 ? 4.085 -3.634 -18.263 1.00 91.31 82 HIS A C 1
ATOM 639 O O . HIS A 1 82 ? 4.508 -2.486 -18.136 1.00 91.31 82 HIS A O 1
ATOM 645 N N . TYR A 1 83 ? 4.651 -4.517 -19.095 1.00 93.31 83 TYR A N 1
ATOM 646 C CA . TYR A 1 83 ? 5.769 -4.229 -20.005 1.00 93.31 83 TYR A CA 1
ATOM 647 C C . TYR A 1 83 ? 6.969 -3.541 -19.333 1.00 93.31 83 TYR A C 1
ATOM 649 O O . TYR A 1 83 ? 7.651 -2.718 -19.942 1.00 93.31 83 TYR A O 1
ATOM 657 N N . MET A 1 84 ? 7.244 -3.879 -18.071 1.00 94.12 84 MET A N 1
ATOM 658 C CA . MET A 1 84 ? 8.364 -3.330 -17.312 1.00 94.12 84 MET A CA 1
ATOM 659 C C . MET A 1 84 ? 9.352 -4.418 -16.903 1.00 94.12 84 MET A C 1
ATOM 661 O O . MET A 1 84 ? 9.035 -5.606 -16.831 1.00 94.12 84 MET A O 1
ATOM 665 N N . HIS A 1 85 ? 10.577 -4.005 -16.590 1.00 95.75 85 HIS A N 1
ATOM 666 C CA . HIS A 1 85 ? 11.567 -4.928 -16.059 1.00 95.75 85 HIS A CA 1
ATOM 667 C C . HIS A 1 85 ? 11.226 -5.325 -14.615 1.00 95.75 85 HIS A C 1
ATOM 669 O O . HIS A 1 85 ? 10.782 -4.499 -13.813 1.00 95.75 85 HIS A O 1
ATOM 675 N N . ARG A 1 86 ? 11.512 -6.580 -14.244 1.00 95.06 86 ARG A N 1
ATOM 676 C CA . ARG A 1 86 ? 11.267 -7.101 -12.887 1.00 95.06 86 ARG A CA 1
ATOM 677 C C . ARG A 1 86 ? 11.912 -6.238 -11.802 1.00 95.06 86 ARG A C 1
ATOM 679 O O . ARG A 1 86 ? 11.291 -5.989 -10.778 1.00 95.06 86 ARG A O 1
ATOM 686 N N . ASN A 1 87 ? 13.135 -5.758 -12.024 1.00 96.62 87 ASN A N 1
ATOM 687 C CA . ASN A 1 87 ? 13.822 -4.915 -11.038 1.00 96.62 87 ASN A CA 1
ATOM 688 C C . ASN A 1 87 ? 13.119 -3.567 -10.845 1.00 96.62 87 ASN A C 1
ATOM 690 O O . ASN A 1 87 ? 13.057 -3.083 -9.723 1.00 96.62 87 ASN A O 1
ATOM 694 N N . THR A 1 88 ? 12.545 -2.992 -11.904 1.00 97.38 88 THR A N 1
ATOM 695 C CA . THR A 1 88 ? 11.742 -1.767 -11.799 1.00 97.38 88 THR A CA 1
ATOM 696 C C . THR A 1 88 ? 10.477 -2.021 -10.983 1.00 97.38 88 THR A C 1
ATOM 698 O O . THR A 1 88 ? 10.160 -1.230 -10.101 1.00 97.38 88 THR A O 1
ATOM 701 N N . MET A 1 89 ? 9.798 -3.154 -11.206 1.00 97.75 89 MET A N 1
ATOM 702 C CA . MET A 1 89 ? 8.644 -3.564 -10.396 1.00 97.75 89 MET A CA 1
ATOM 703 C C . MET A 1 89 ? 9.020 -3.708 -8.915 1.00 97.75 89 MET A C 1
ATOM 705 O O . MET A 1 89 ? 8.343 -3.158 -8.053 1.00 97.75 89 MET A O 1
ATOM 709 N N . LEU A 1 90 ? 10.120 -4.409 -8.614 1.00 97.44 90 LEU A N 1
ATOM 710 C CA . LEU A 1 90 ? 10.602 -4.592 -7.241 1.00 97.44 90 LEU A CA 1
ATOM 711 C C . LEU A 1 90 ? 10.972 -3.260 -6.581 1.00 97.44 90 LEU A C 1
ATOM 713 O O . LEU A 1 90 ? 10.549 -3.012 -5.458 1.00 97.44 90 LEU A O 1
ATOM 717 N N . TYR A 1 91 ? 11.665 -2.378 -7.302 1.00 98.19 91 TYR A N 1
ATOM 718 C CA . TYR A 1 91 ? 11.977 -1.034 -6.821 1.00 98.19 91 TYR A CA 1
ATOM 719 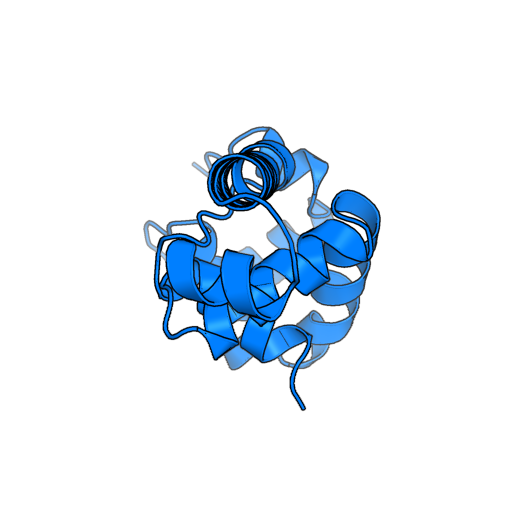C C . TYR A 1 91 ? 10.711 -0.249 -6.466 1.00 98.19 91 TYR A C 1
ATOM 721 O O . TYR A 1 91 ? 10.636 0.355 -5.401 1.00 98.19 91 TYR A O 1
ATOM 729 N N . ARG A 1 92 ? 9.687 -0.275 -7.328 1.00 98.25 92 ARG A N 1
ATOM 730 C CA . ARG A 1 92 ? 8.418 0.411 -7.050 1.00 98.25 92 ARG A CA 1
ATOM 731 C C . ARG A 1 92 ? 7.685 -0.196 -5.850 1.00 98.25 92 ARG A C 1
ATOM 733 O O . ARG A 1 92 ? 7.123 0.554 -5.059 1.00 98.25 92 ARG A O 1
ATOM 740 N N . ILE A 1 93 ? 7.723 -1.522 -5.689 1.00 98.31 93 ILE A N 1
ATOM 741 C CA . ILE A 1 93 ? 7.179 -2.218 -4.513 1.00 98.31 93 ILE A CA 1
ATOM 742 C C . ILE A 1 93 ? 7.873 -1.740 -3.231 1.00 98.31 93 ILE A C 1
ATOM 744 O O . ILE A 1 93 ? 7.194 -1.360 -2.279 1.00 98.31 93 ILE A O 1
ATOM 748 N N . ASP A 1 94 ? 9.206 -1.710 -3.219 1.00 98.19 94 ASP A N 1
ATOM 749 C CA . ASP A 1 94 ? 9.980 -1.241 -2.065 1.00 98.19 94 ASP A CA 1
ATOM 750 C C . ASP A 1 94 ? 9.697 0.242 -1.788 1.00 98.19 94 ASP A C 1
ATOM 752 O O . ASP A 1 94 ? 9.474 0.644 -0.645 1.00 98.19 94 ASP A O 1
ATOM 756 N N . ARG A 1 95 ? 9.569 1.050 -2.847 1.00 98.12 95 ARG A N 1
ATOM 757 C CA . ARG A 1 95 ? 9.272 2.480 -2.740 1.00 98.12 95 ARG A CA 1
ATOM 758 C C . ARG A 1 95 ? 7.912 2.773 -2.107 1.00 98.12 95 ARG A C 1
ATOM 760 O O . ARG A 1 95 ? 7.761 3.805 -1.453 1.00 98.12 95 ARG A O 1
ATOM 767 N N . ILE A 1 96 ? 6.922 1.898 -2.284 1.00 98.38 96 ILE A N 1
ATOM 768 C CA . ILE A 1 96 ? 5.616 2.027 -1.622 1.00 98.38 96 ILE A CA 1
ATOM 769 C C . ILE A 1 96 ? 5.774 1.884 -0.107 1.00 98.38 96 ILE A C 1
ATOM 771 O O . ILE A 1 96 ? 5.268 2.729 0.637 1.00 98.38 96 ILE A O 1
ATOM 775 N N . GLN A 1 97 ? 6.530 0.883 0.346 1.00 96.44 97 GLN A N 1
ATOM 776 C CA . GLN A 1 97 ? 6.805 0.681 1.767 1.00 96.44 97 GLN A CA 1
ATOM 777 C C . GLN A 1 97 ? 7.641 1.826 2.349 1.00 96.44 97 GLN A C 1
ATOM 779 O O . GLN A 1 97 ? 7.310 2.344 3.411 1.00 96.44 97 GLN A O 1
ATOM 784 N N . GLU A 1 98 ? 8.669 2.291 1.637 1.00 96.00 98 GLU A N 1
ATOM 785 C CA . GLU A 1 98 ? 9.484 3.435 2.067 1.00 96.00 98 GLU A CA 1
ATOM 786 C C . GLU A 1 98 ? 8.669 4.718 2.250 1.00 96.00 98 GLU A C 1
ATOM 788 O O . GLU A 1 98 ? 8.960 5.517 3.137 1.00 96.00 98 GLU A O 1
ATOM 793 N N . LYS A 1 99 ? 7.665 4.941 1.398 1.00 96.31 99 LYS A N 1
ATOM 794 C CA . LYS A 1 99 ? 6.833 6.145 1.459 1.00 96.31 99 LYS A CA 1
ATOM 795 C C . LYS A 1 99 ? 5.744 6.062 2.521 1.00 96.31 99 LYS A C 1
ATOM 797 O O . LYS A 1 99 ? 5.441 7.078 3.130 1.00 96.31 99 LYS A O 1
ATOM 802 N N . THR A 1 100 ? 5.147 4.884 2.704 1.00 95.69 100 THR A N 1
ATOM 803 C CA . THR A 1 100 ? 3.885 4.737 3.455 1.00 95.69 100 THR A CA 1
ATOM 804 C C . THR A 1 100 ? 3.989 3.915 4.727 1.00 95.69 100 THR A C 1
ATOM 806 O O . THR A 1 100 ? 3.070 3.929 5.539 1.00 95.69 100 THR A O 1
ATOM 809 N N . GLY A 1 101 ? 5.081 3.174 4.896 1.00 94.69 101 GLY A N 1
ATOM 810 C CA . GLY A 1 101 ? 5.203 2.131 5.908 1.00 94.69 101 GLY A CA 1
ATOM 811 C C . GLY A 1 101 ? 4.465 0.835 5.558 1.00 94.69 101 GLY A C 1
ATOM 812 O O . GLY A 1 101 ? 4.679 -0.154 6.244 1.00 94.69 101 GLY A O 1
ATOM 813 N N . ILE A 1 102 ? 3.652 0.798 4.492 1.00 96.31 102 ILE A N 1
ATOM 814 C CA . ILE A 1 102 ? 2.856 -0.380 4.121 1.00 96.31 102 ILE A CA 1
ATOM 815 C C . ILE A 1 102 ? 3.689 -1.358 3.295 1.00 96.31 102 ILE A C 1
ATOM 817 O O . ILE A 1 102 ? 4.106 -1.058 2.172 1.00 96.31 102 ILE A O 1
ATOM 821 N N . ASN A 1 103 ? 3.857 -2.574 3.801 1.00 96.44 103 ASN A N 1
ATOM 822 C CA . ASN A 1 103 ? 4.502 -3.659 3.083 1.00 96.44 103 ASN A CA 1
ATOM 823 C C . ASN A 1 103 ? 3.512 -4.399 2.167 1.00 96.44 103 ASN A C 1
ATOM 825 O O . ASN A 1 103 ? 2.840 -5.350 2.576 1.00 96.44 103 ASN A O 1
ATOM 829 N N . ILE A 1 104 ? 3.482 -4.037 0.882 1.00 97.44 104 ILE A N 1
ATOM 830 C CA . ILE A 1 104 ? 2.616 -4.696 -0.114 1.00 97.44 104 ILE A CA 1
ATOM 831 C C . ILE A 1 104 ? 3.127 -6.064 -0.603 1.00 97.44 104 ILE A C 1
ATOM 833 O O . ILE A 1 104 ? 2.468 -6.703 -1.421 1.00 97.44 104 ILE A O 1
ATOM 837 N N . LYS A 1 105 ? 4.282 -6.545 -0.113 1.00 96.19 105 LYS A N 1
ATOM 838 C CA . LYS A 1 105 ? 4.680 -7.959 -0.272 1.00 96.19 105 LYS A CA 1
ATOM 839 C C . LYS A 1 105 ? 3.918 -8.863 0.698 1.00 96.19 105 LYS A C 1
ATOM 841 O O . LYS A 1 105 ? 3.912 -10.076 0.512 1.00 96.19 105 LYS A O 1
ATOM 846 N N . SER A 1 106 ? 3.292 -8.290 1.729 1.00 96.44 106 SER A N 1
ATOM 847 C CA . SER A 1 106 ? 2.373 -8.999 2.614 1.00 96.44 106 SER A CA 1
ATOM 848 C C . SER A 1 106 ? 0.957 -8.996 2.037 1.00 96.44 106 SER A C 1
ATOM 850 O O . SER A 1 106 ? 0.541 -8.051 1.361 1.00 96.44 106 SER A O 1
ATOM 852 N N . PHE A 1 107 ? 0.192 -10.049 2.329 1.00 95.88 107 PHE A N 1
ATOM 853 C CA . PHE A 1 107 ? -1.209 -10.117 1.916 1.00 95.88 107 PHE A CA 1
ATOM 854 C C . PHE A 1 107 ? -2.028 -8.983 2.545 1.00 95.88 107 PHE A C 1
ATOM 856 O O . PHE A 1 107 ? -2.864 -8.384 1.871 1.00 95.88 107 PHE A O 1
ATOM 863 N N . ALA A 1 108 ? -1.758 -8.654 3.814 1.00 96.00 108 ALA A N 1
ATOM 864 C CA . ALA A 1 108 ? -2.440 -7.585 4.534 1.00 96.00 108 ALA A CA 1
ATOM 865 C C . ALA A 1 108 ? -2.210 -6.218 3.870 1.00 96.00 108 ALA A C 1
ATOM 867 O O . ALA A 1 108 ? -3.169 -5.539 3.501 1.00 96.00 108 ALA A O 1
ATOM 868 N N . GLY A 1 109 ? -0.948 -5.857 3.620 1.00 96.88 109 GLY A N 1
ATOM 869 C CA . GLY A 1 109 ? -0.597 -4.592 2.981 1.00 96.88 109 GLY A CA 1
ATOM 870 C C . GLY A 1 109 ? -1.178 -4.463 1.579 1.00 96.88 109 GLY A C 1
ATOM 871 O O . GLY A 1 109 ? -1.762 -3.434 1.246 1.00 96.88 109 GLY A O 1
ATOM 872 N N . LEU A 1 110 ? -1.109 -5.525 0.772 1.00 97.88 110 LEU A N 1
ATOM 873 C CA . LEU A 1 110 ? -1.697 -5.514 -0.567 1.00 97.88 110 LEU A CA 1
ATOM 874 C C . LEU A 1 110 ? -3.232 -5.422 -0.539 1.00 97.88 110 LEU A C 1
ATOM 876 O O . LEU A 1 110 ? -3.826 -4.719 -1.358 1.00 97.88 110 LEU A O 1
ATOM 880 N N . SER A 1 111 ? -3.872 -6.070 0.439 1.00 97.19 111 SER A N 1
ATOM 881 C CA . SER A 1 111 ? -5.331 -6.059 0.613 1.00 97.19 111 SER A CA 1
ATOM 882 C C . SER A 1 111 ? -5.899 -4.669 0.909 1.00 97.19 111 SER A C 1
ATOM 884 O O . SER A 1 111 ? -7.082 -4.423 0.659 1.00 97.19 111 SER A O 1
ATOM 886 N N . ILE A 1 112 ? -5.090 -3.751 1.447 1.00 97.25 112 ILE A N 1
ATOM 887 C CA . ILE A 1 112 ? -5.485 -2.348 1.641 1.00 97.25 112 ILE A CA 1
ATOM 888 C C . ILE A 1 112 ? -5.724 -1.696 0.281 1.00 97.25 112 ILE A C 1
ATOM 890 O O . ILE A 1 112 ? -6.777 -1.107 0.053 1.00 97.25 112 ILE A O 1
ATOM 894 N N . PHE A 1 113 ? -4.789 -1.856 -0.658 1.00 97.94 113 PHE A N 1
ATOM 895 C CA . PHE A 1 113 ? -4.910 -1.280 -1.996 1.00 97.94 113 PHE A CA 1
ATOM 896 C C . PHE A 1 113 ? -6.108 -1.859 -2.747 1.00 97.94 113 PHE A C 1
ATOM 898 O O . PHE A 1 113 ? -6.872 -1.113 -3.357 1.00 97.94 113 PHE A O 1
ATOM 905 N N . THR A 1 114 ? -6.344 -3.167 -2.660 1.00 97.19 114 THR A N 1
ATOM 906 C CA . THR A 1 114 ? -7.517 -3.756 -3.315 1.00 97.19 114 THR A CA 1
ATOM 907 C C . THR A 1 114 ? -8.822 -3.208 -2.737 1.00 97.19 114 THR A C 1
ATOM 909 O O . THR A 1 114 ? -9.702 -2.852 -3.507 1.00 97.19 114 THR A O 1
ATOM 912 N N . GLN A 1 115 ? -8.942 -3.060 -1.413 1.00 95.62 115 GLN A N 1
ATOM 913 C CA . GLN A 1 115 ? -10.164 -2.536 -0.781 1.00 95.62 115 GLN A CA 1
ATOM 914 C C . GLN A 1 115 ? -10.416 -1.048 -1.052 1.00 95.62 115 GLN A C 1
ATOM 916 O O . GLN A 1 115 ? -11.566 -0.616 -1.088 1.00 95.62 115 GLN A O 1
ATOM 921 N N . LEU A 1 116 ? -9.360 -0.251 -1.228 1.00 96.25 116 LEU A N 1
ATOM 922 C CA . LEU A 1 116 ? -9.497 1.182 -1.491 1.00 96.25 116 LEU A CA 1
ATOM 923 C C . LEU A 1 116 ? -9.771 1.499 -2.968 1.00 96.25 116 LEU A C 1
ATOM 925 O O . LEU A 1 116 ? -10.429 2.499 -3.272 1.00 96.25 116 LEU A O 1
ATOM 929 N N . TYR A 1 117 ? -9.244 0.694 -3.894 1.00 95.75 117 TYR A N 1
ATOM 930 C CA . TYR A 1 117 ? -9.238 1.026 -5.323 1.00 95.75 117 TYR A CA 1
ATOM 931 C C . TYR A 1 117 ? -10.060 0.082 -6.208 1.00 95.75 117 TYR A C 1
ATOM 933 O O . TYR A 1 117 ? -10.351 0.466 -7.338 1.00 95.75 117 TYR A O 1
ATOM 941 N N . ARG A 1 118 ? -10.471 -1.099 -5.728 1.00 88.00 118 ARG A N 1
ATOM 942 C CA . ARG A 1 118 ? -11.397 -1.989 -6.445 1.00 88.00 118 ARG A CA 1
ATOM 943 C C . ARG A 1 118 ? -12.756 -1.943 -5.753 1.00 88.00 118 ARG A C 1
ATOM 945 O O . ARG A 1 118 ? -12.864 -2.303 -4.583 1.00 88.00 118 ARG A O 1
ATOM 952 N N . HIS A 1 119 ? -13.763 -1.461 -6.471 1.00 61.28 119 HIS A N 1
ATOM 953 C CA . HIS A 1 119 ? -15.163 -1.457 -6.057 1.00 61.28 119 HIS A CA 1
ATOM 954 C C . HIS A 1 119 ? -15.953 -2.325 -7.027 1.00 61.28 119 HIS A C 1
ATOM 956 O O . HIS A 1 119 ? -15.677 -2.207 -8.243 1.00 61.28 119 HIS A O 1
#